Protein AF-A0A839LRY4-F1 (afdb_monomer_lite)

Sequence (133 aa):
LREGGIKTIHFVCPSIWAWRGERVHKIARSADHVLCLFPFEPEILHQAGVAATYVGHPLADAIPLQPPRAESRAALGLAEGDTVVALLPGSRRSEIDYIAPPMLHAAQLMRQARPELKFILPVAPGLRELLQR

Radius of gyration: 21.36 Å; chains: 1; bounding box: 49×30×50 Å

pLDDT: mean 93.78, std 4.96, range [67.62, 98.56]

Structure (mmCIF, N/CA/C/O backbone):
data_AF-A0A839LRY4-F1
#
_entry.id   AF-A0A839LRY4-F1
#
loop_
_atom_site.group_PDB
_atom_site.id
_atom_site.type_symbol
_atom_site.label_atom_id
_atom_site.label_alt_id
_atom_site.label_comp_id
_atom_site.label_asym_id
_atom_site.label_entity_id
_atom_site.label_seq_id
_atom_site.pdbx_PDB_ins_code
_atom_site.Cartn_x
_atom_site.Cartn_y
_atom_site.Cartn_z
_atom_site.occupancy
_atom_site.B_iso_or_equiv
_atom_site.auth_seq_id
_atom_site.auth_comp_id
_atom_site.auth_asym_id
_atom_site.auth_atom_id
_atom_site.pdbx_PDB_model_num
ATOM 1 N N . LEU A 1 1 ? 24.850 0.102 -17.106 1.00 86.88 1 LEU A N 1
ATOM 2 C CA . LEU A 1 1 ? 24.249 -1.115 -17.706 1.00 86.88 1 LEU A CA 1
ATOM 3 C C . LEU A 1 1 ? 23.870 -0.852 -19.153 1.00 86.88 1 LEU A C 1
ATOM 5 O O . LEU A 1 1 ? 24.609 -1.277 -20.026 1.00 86.88 1 LEU A O 1
ATOM 9 N N . ARG A 1 2 ? 22.810 -0.076 -19.400 1.00 87.81 2 ARG A N 1
ATOM 10 C CA . ARG A 1 2 ? 22.333 0.211 -20.758 1.00 87.81 2 ARG A CA 1
ATOM 11 C C . ARG A 1 2 ? 23.328 0.986 -21.629 1.00 87.81 2 ARG A C 1
ATOM 13 O O . ARG A 1 2 ? 23.575 0.590 -22.756 1.00 87.81 2 ARG A O 1
ATOM 20 N N . GLU A 1 3 ? 24.000 1.996 -21.069 1.00 90.06 3 GLU A N 1
ATOM 21 C CA . GLU A 1 3 ? 25.129 2.686 -21.733 1.00 90.06 3 GLU A CA 1
ATOM 22 C C . GLU A 1 3 ? 26.290 1.740 -22.086 1.00 90.06 3 GLU A C 1
ATOM 24 O O . GLU A 1 3 ? 27.031 1.991 -23.026 1.00 90.06 3 GLU A O 1
ATOM 29 N N . GLY A 1 4 ? 26.426 0.627 -21.359 1.00 93.12 4 GLY A N 1
ATOM 30 C CA . GLY A 1 4 ? 27.399 -0.428 -21.646 1.00 93.12 4 GLY A CA 1
ATOM 31 C C . GLY A 1 4 ? 26.885 -1.498 -22.615 1.00 93.12 4 GLY A C 1
ATOM 32 O O . GLY A 1 4 ? 27.478 -2.567 -22.681 1.00 93.12 4 GLY A O 1
ATOM 33 N N . GLY A 1 5 ? 25.762 -1.264 -23.306 1.00 93.56 5 GLY A N 1
ATOM 34 C CA . GLY A 1 5 ? 25.180 -2.191 -24.284 1.00 93.56 5 GLY A CA 1
ATOM 35 C C . GLY A 1 5 ? 24.411 -3.381 -23.694 1.00 93.56 5 GLY A C 1
ATOM 36 O O . GLY A 1 5 ? 24.021 -4.284 -24.431 1.00 93.56 5 GLY A O 1
ATOM 37 N N . ILE A 1 6 ? 24.180 -3.412 -22.377 1.00 96.62 6 ILE A N 1
ATOM 38 C CA . ILE A 1 6 ? 23.444 -4.497 -21.711 1.00 96.62 6 ILE A CA 1
ATOM 39 C C . ILE A 1 6 ? 21.947 -4.187 -21.735 1.00 96.62 6 ILE A C 1
ATOM 41 O O . ILE A 1 6 ? 21.544 -3.123 -21.266 1.00 96.62 6 ILE A O 1
ATOM 45 N N . LYS A 1 7 ? 21.129 -5.142 -22.197 1.00 96.12 7 LYS A N 1
ATOM 46 C CA . LYS A 1 7 ? 19.662 -5.038 -22.153 1.00 96.12 7 LYS A CA 1
ATOM 47 C C . LYS A 1 7 ? 19.156 -4.948 -20.711 1.00 96.12 7 LYS A C 1
ATOM 49 O O . LYS A 1 7 ? 19.531 -5.778 -19.882 1.00 96.12 7 LYS A O 1
ATOM 54 N N . THR A 1 8 ? 18.282 -3.990 -20.416 1.00 96.69 8 THR A N 1
ATOM 55 C CA . THR A 1 8 ? 17.746 -3.761 -19.067 1.00 96.69 8 THR A CA 1
ATOM 56 C C . THR A 1 8 ? 16.221 -3.802 -19.017 1.00 96.69 8 THR A C 1
ATOM 58 O O . THR A 1 8 ? 15.526 -3.189 -19.823 1.00 96.69 8 THR A O 1
ATOM 61 N N . ILE A 1 9 ? 15.690 -4.487 -18.002 1.00 96.94 9 ILE A N 1
ATOM 62 C CA . ILE A 1 9 ? 14.264 -4.473 -17.658 1.00 96.94 9 ILE A CA 1
ATOM 63 C C . ILE A 1 9 ? 14.113 -3.817 -16.288 1.00 96.94 9 ILE A C 1
ATOM 65 O O . ILE A 1 9 ? 14.833 -4.165 -15.351 1.00 96.94 9 ILE A O 1
ATOM 69 N N . HIS A 1 10 ? 13.178 -2.879 -16.165 1.00 96.00 10 HIS A N 1
ATOM 70 C CA . HIS A 1 10 ? 12.783 -2.310 -14.881 1.00 96.00 10 HIS A CA 1
ATOM 71 C C . HIS A 1 10 ? 11.472 -2.946 -14.426 1.00 96.00 10 HIS A C 1
ATOM 73 O O . HIS A 1 10 ? 10.445 -2.801 -15.087 1.00 96.00 10 HIS A O 1
ATOM 79 N N . PHE A 1 11 ? 11.504 -3.671 -13.312 1.00 95.81 11 PHE A N 1
ATOM 80 C CA . PHE A 1 11 ? 10.300 -4.260 -12.741 1.00 95.81 11 PHE A CA 1
ATOM 81 C C . PHE A 1 11 ? 9.697 -3.303 -11.715 1.00 95.81 11 PHE A C 1
ATOM 83 O O . PHE A 1 11 ? 10.412 -2.842 -10.828 1.00 95.81 11 PHE A O 1
ATOM 90 N N . VAL A 1 12 ? 8.388 -3.060 -11.841 1.00 95.38 12 VAL A N 1
ATOM 91 C CA . VAL A 1 12 ? 7.590 -2.060 -11.127 1.00 95.38 12 VAL A CA 1
ATOM 92 C C . VAL A 1 12 ? 7.816 -0.673 -11.708 1.00 95.38 12 VAL A C 1
ATOM 94 O O . VAL A 1 12 ? 8.861 -0.060 -11.517 1.00 95.38 12 VAL A O 1
ATOM 97 N N . CYS A 1 13 ? 6.811 -0.163 -12.421 1.00 92.44 13 CYS A N 1
ATOM 98 C CA . CYS A 1 13 ? 6.837 1.206 -12.913 1.00 92.44 13 CYS A CA 1
ATOM 99 C C . CYS A 1 13 ? 6.954 2.171 -11.720 1.00 92.44 13 CYS A C 1
ATOM 101 O O . CYS A 1 13 ? 6.131 2.115 -10.800 1.00 92.44 13 CYS A O 1
ATOM 103 N N . PRO A 1 14 ? 7.954 3.070 -11.691 1.00 90.38 14 PRO A N 1
ATOM 104 C CA . PRO A 1 14 ? 7.964 4.143 -10.712 1.00 90.38 14 PRO A CA 1
ATOM 105 C C . PRO A 1 14 ? 6.691 4.965 -10.899 1.00 90.38 14 PRO A C 1
ATOM 107 O O . PRO A 1 14 ? 6.341 5.279 -12.034 1.00 90.38 14 PRO A O 1
ATOM 110 N N . SER A 1 15 ? 6.018 5.346 -9.812 1.00 89.38 15 SER A N 1
ATOM 111 C CA . SER A 1 15 ? 4.737 6.072 -9.843 1.00 89.38 15 SER A CA 1
ATOM 112 C C . SER A 1 15 ? 4.873 7.534 -10.316 1.00 89.38 15 SER A C 1
ATOM 114 O O . SER A 1 15 ? 4.403 8.459 -9.660 1.00 89.38 15 SER A O 1
ATOM 116 N N . ILE A 1 16 ? 5.525 7.755 -11.462 1.00 87.75 16 ILE A N 1
ATOM 117 C CA . ILE A 1 16 ? 5.754 9.045 -12.129 1.00 87.75 16 ILE A CA 1
ATOM 118 C C . ILE A 1 16 ? 4.447 9.772 -12.454 1.00 87.75 16 ILE A C 1
ATOM 120 O O . ILE A 1 16 ? 4.420 10.995 -12.547 1.00 87.75 16 ILE A O 1
ATOM 124 N N . TRP A 1 17 ? 3.365 9.007 -12.598 1.00 82.38 17 TRP A N 1
ATOM 125 C CA . TRP A 1 17 ? 2.007 9.489 -12.812 1.00 82.38 17 TRP A CA 1
ATOM 126 C C . TRP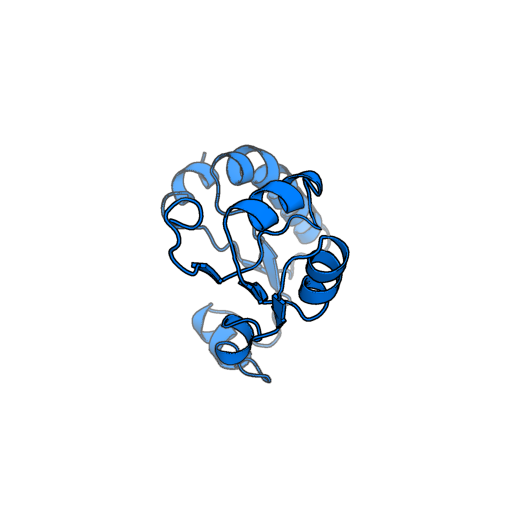 A 1 17 ? 1.409 10.139 -11.565 1.00 82.38 17 TRP A C 1
ATOM 128 O O . TRP A 1 17 ? 0.575 11.029 -11.677 1.00 82.38 17 TRP A O 1
ATOM 138 N N . ALA A 1 18 ? 1.842 9.718 -10.375 1.00 78.88 18 ALA A N 1
ATOM 139 C CA . ALA A 1 18 ? 1.371 10.280 -9.116 1.00 78.88 18 ALA A CA 1
ATOM 140 C C . ALA A 1 18 ? 2.146 11.553 -8.750 1.00 78.88 18 ALA A C 1
ATOM 142 O O . ALA A 1 18 ? 1.618 12.429 -8.070 1.00 78.88 18 ALA A O 1
ATOM 143 N N . TRP A 1 19 ? 3.414 11.645 -9.161 1.00 69.69 19 TRP A N 1
ATOM 144 C CA . TRP A 1 19 ? 4.298 12.777 -8.898 1.00 69.69 19 TRP A CA 1
ATOM 145 C C . TRP A 1 19 ? 5.569 12.664 -9.754 1.00 69.69 19 TRP A C 1
ATOM 147 O O . TRP A 1 19 ? 6.122 11.578 -9.917 1.00 69.69 19 TRP A O 1
ATOM 157 N N . ARG A 1 20 ? 6.092 13.805 -10.226 1.00 80.25 20 ARG A N 1
ATOM 158 C CA . ARG A 1 20 ? 7.365 13.908 -10.973 1.00 80.25 20 ARG A CA 1
ATOM 159 C C . ARG A 1 20 ? 7.387 13.205 -12.341 1.00 80.25 20 ARG A C 1
ATOM 161 O O . ARG A 1 20 ? 8.257 12.368 -12.613 1.00 80.25 20 ARG A O 1
ATOM 168 N N . GLY A 1 21 ? 6.459 13.584 -13.222 1.00 85.25 21 GLY A N 1
ATOM 169 C CA . GLY A 1 21 ? 6.360 13.063 -14.592 1.00 85.25 21 GLY A CA 1
ATOM 170 C C . GLY A 1 21 ? 7.646 13.213 -15.417 1.00 85.25 21 GLY A C 1
ATOM 171 O O . GLY A 1 21 ? 7.953 12.355 -16.241 1.00 85.25 21 GLY A O 1
ATOM 172 N N . GLU A 1 22 ? 8.484 14.216 -15.128 1.00 88.12 22 GLU A N 1
ATOM 173 C CA . GLU A 1 22 ? 9.764 14.439 -15.813 1.00 88.12 22 GLU A CA 1
ATOM 174 C C . GLU A 1 22 ? 10.755 13.273 -15.651 1.00 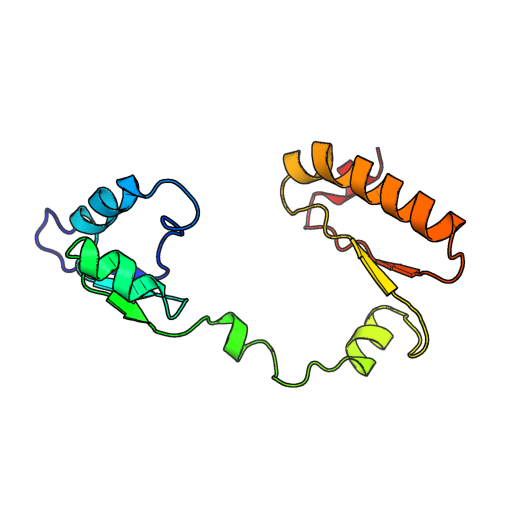88.12 22 GLU A C 1
ATOM 176 O O . GLU A 1 22 ? 11.696 13.111 -16.437 1.00 88.12 22 GLU A O 1
ATOM 181 N N . ARG A 1 23 ? 10.554 12.420 -14.637 1.00 90.50 23 ARG A N 1
ATOM 182 C CA . ARG A 1 23 ? 11.371 11.221 -14.419 1.00 90.50 23 ARG A CA 1
ATOM 183 C C . ARG A 1 23 ? 11.186 10.165 -15.499 1.00 90.50 23 ARG A C 1
ATOM 185 O O . ARG A 1 23 ? 12.047 9.289 -15.596 1.00 90.50 23 ARG A O 1
ATOM 192 N N . VAL A 1 24 ? 10.161 10.271 -16.342 1.00 90.56 24 VAL A N 1
ATOM 193 C CA . VAL A 1 24 ? 9.989 9.376 -17.488 1.00 90.56 24 VAL A CA 1
ATOM 194 C C . VAL A 1 24 ? 11.223 9.370 -18.395 1.00 90.56 24 VAL A C 1
ATOM 196 O O . VAL A 1 24 ? 11.673 8.311 -18.818 1.00 90.56 24 VAL A O 1
ATOM 199 N N . HIS A 1 25 ? 11.893 10.515 -18.565 1.00 90.50 25 HIS A N 1
ATOM 200 C CA . HIS A 1 25 ? 13.130 10.598 -19.346 1.00 90.50 25 HIS A CA 1
ATOM 201 C C . HIS A 1 25 ? 14.304 9.859 -18.696 1.00 90.50 25 HIS A C 1
ATOM 203 O O . HIS A 1 25 ? 15.209 9.404 -19.390 1.00 90.50 25 HIS A O 1
ATOM 2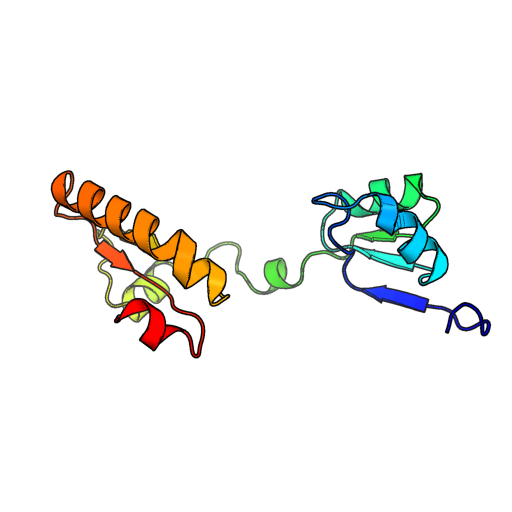09 N N . LYS A 1 26 ? 14.327 9.742 -17.362 1.00 91.94 26 LYS A N 1
ATOM 210 C CA . LYS A 1 26 ? 15.345 8.942 -16.665 1.00 91.94 26 LYS A CA 1
ATOM 211 C C . LYS A 1 26 ? 15.100 7.455 -16.890 1.00 91.94 26 LYS A C 1
ATOM 213 O O . LYS A 1 26 ? 16.057 6.747 -17.178 1.00 91.94 26 LYS A O 1
ATOM 218 N N . ILE A 1 27 ? 13.840 7.021 -16.824 1.00 92.25 27 ILE A N 1
ATOM 219 C CA . ILE A 1 27 ? 13.436 5.642 -17.135 1.00 92.25 27 ILE A CA 1
ATOM 220 C C . ILE A 1 27 ? 13.814 5.311 -18.581 1.00 92.25 27 ILE A C 1
ATOM 222 O O . ILE A 1 27 ? 14.510 4.331 -18.821 1.00 92.25 27 ILE A O 1
ATOM 226 N N . ALA A 1 28 ? 13.472 6.197 -19.519 1.00 90.56 28 ALA A N 1
ATOM 227 C CA . ALA A 1 28 ? 13.796 6.052 -20.934 1.00 90.56 28 ALA A CA 1
ATOM 228 C C . ALA A 1 28 ? 15.298 5.982 -21.228 1.00 90.56 28 ALA A C 1
ATOM 230 O O . ALA A 1 28 ? 15.671 5.522 -22.300 1.00 90.56 28 ALA A O 1
ATOM 231 N N . ARG A 1 29 ? 16.170 6.436 -20.315 1.00 91.38 29 ARG A N 1
ATOM 232 C CA . ARG A 1 29 ? 17.630 6.281 -20.425 1.00 91.38 29 ARG A CA 1
ATOM 233 C C . ARG A 1 29 ? 18.147 5.008 -19.763 1.00 91.38 29 ARG A C 1
ATOM 235 O O . ARG A 1 29 ? 19.147 4.471 -20.226 1.00 91.38 29 ARG A O 1
ATOM 242 N N . SER A 1 30 ? 17.495 4.508 -18.714 1.00 92.31 30 SER A N 1
ATOM 243 C CA . SER A 1 30 ? 18.001 3.395 -17.901 1.00 92.31 30 SER A CA 1
ATOM 244 C C . SER A 1 30 ? 17.383 2.027 -18.210 1.00 92.31 30 SER A C 1
ATOM 246 O O . SER A 1 30 ? 18.002 1.016 -17.866 1.00 92.31 30 SER A O 1
ATOM 248 N N . ALA A 1 31 ? 16.214 1.973 -18.853 1.00 94.31 31 ALA A N 1
ATOM 249 C CA . ALA A 1 31 ? 15.456 0.751 -19.125 1.00 94.31 31 ALA A CA 1
ATOM 250 C C . ALA A 1 31 ? 15.156 0.582 -20.624 1.00 94.31 31 ALA A C 1
ATOM 252 O O . ALA A 1 31 ? 14.773 1.545 -21.286 1.00 94.31 31 ALA A O 1
ATOM 253 N N . ASP A 1 32 ? 15.298 -0.640 -21.144 1.00 95.19 32 ASP A N 1
ATOM 254 C CA . ASP A 1 32 ? 14.778 -1.017 -22.466 1.00 95.19 32 ASP A CA 1
ATOM 255 C C . ASP A 1 32 ? 13.300 -1.402 -22.405 1.00 95.19 32 ASP A C 1
ATOM 257 O O . ASP A 1 32 ? 12.567 -1.167 -23.361 1.00 95.19 32 ASP A O 1
ATOM 261 N N . HIS A 1 33 ? 12.859 -1.967 -21.278 1.00 97.19 33 HIS A N 1
ATOM 262 C CA . HIS A 1 33 ? 11.469 -2.358 -21.054 1.00 97.19 33 HIS A CA 1
ATOM 263 C C . HIS A 1 33 ? 11.061 -2.171 -19.593 1.00 97.19 33 HIS A C 1
ATOM 265 O O . HIS A 1 33 ? 11.879 -2.350 -18.686 1.00 97.19 33 HIS A O 1
ATOM 271 N N . VAL A 1 34 ? 9.789 -1.865 -19.347 1.00 97.56 34 VAL A N 1
ATOM 272 C CA . VAL A 1 34 ? 9.220 -1.758 -17.996 1.00 97.56 34 VAL A CA 1
ATOM 273 C C . VAL A 1 34 ? 8.096 -2.772 -17.803 1.00 97.56 34 VAL A C 1
ATOM 275 O O . VAL A 1 34 ? 7.190 -2.885 -18.627 1.00 97.56 34 VAL A O 1
ATOM 278 N N . LEU A 1 35 ? 8.141 -3.509 -16.696 1.00 97.94 35 LEU A N 1
ATOM 279 C CA . LEU A 1 35 ? 7.053 -4.389 -16.272 1.00 97.94 35 LEU A CA 1
ATOM 280 C C . LEU A 1 35 ? 6.176 -3.638 -15.262 1.00 97.94 35 LEU A C 1
ATOM 282 O O . LEU A 1 35 ? 6.613 -3.314 -14.155 1.00 97.94 35 LEU A O 1
ATOM 286 N N . CYS A 1 36 ? 4.957 -3.329 -15.686 1.00 97.56 36 CYS A N 1
ATOM 287 C CA . CYS A 1 36 ? 3.996 -2.464 -15.013 1.00 97.56 36 CYS A CA 1
ATOM 288 C C . CYS A 1 36 ? 3.030 -3.254 -14.129 1.00 97.56 36 CYS A C 1
ATOM 290 O O . CYS A 1 36 ? 2.563 -4.327 -14.518 1.00 97.56 36 CYS A O 1
ATOM 292 N N . LEU A 1 37 ? 2.682 -2.686 -12.974 1.00 96.38 37 LEU A N 1
ATOM 293 C CA . LEU A 1 37 ? 1.770 -3.312 -12.015 1.00 96.38 37 LEU A CA 1
ATOM 294 C C . LEU A 1 37 ? 0.319 -2.885 -12.207 1.00 96.38 37 LEU A C 1
ATOM 296 O O . LEU A 1 37 ? -0.576 -3.585 -11.739 1.00 96.38 37 LEU A O 1
ATOM 300 N N . PHE A 1 38 ? 0.076 -1.755 -12.874 1.00 95.81 3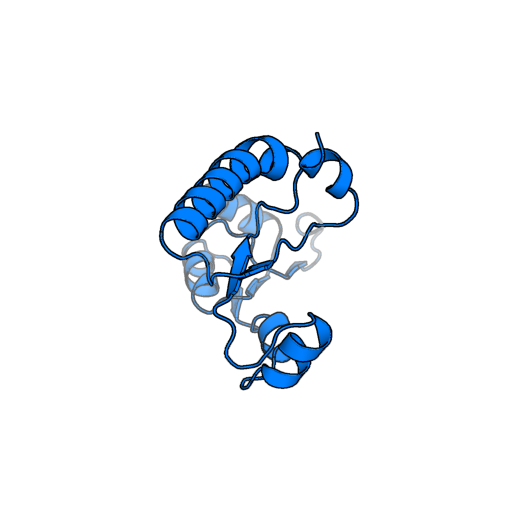8 PHE A N 1
ATOM 301 C CA . PHE A 1 38 ? -1.269 -1.255 -13.139 1.00 95.81 38 PHE A CA 1
ATOM 302 C C . PHE A 1 38 ? -1.540 -1.150 -14.644 1.00 95.81 38 PHE A C 1
ATOM 304 O O . PHE A 1 38 ? -0.640 -0.801 -15.411 1.00 95.81 38 PHE A O 1
ATOM 311 N N . PRO A 1 39 ? -2.783 -1.415 -15.089 1.00 96.19 39 PRO A N 1
ATOM 312 C CA . PRO A 1 39 ? -3.105 -1.508 -16.514 1.00 96.19 39 PRO A CA 1
ATOM 313 C C . PRO A 1 39 ? -2.987 -0.176 -17.270 1.00 96.19 39 PRO A C 1
ATOM 315 O O . PRO A 1 39 ? -2.864 -0.186 -18.488 1.00 96.19 39 PRO A O 1
ATOM 318 N N . PHE A 1 40 ? -2.991 0.964 -16.573 1.00 95.56 40 PHE A N 1
ATOM 319 C CA . PHE A 1 40 ? -2.853 2.292 -17.182 1.00 95.56 40 PHE A CA 1
ATOM 320 C C . PHE A 1 40 ? -1.391 2.746 -17.359 1.00 95.56 40 PHE A C 1
ATOM 322 O O . PHE A 1 40 ? -1.126 3.709 -18.072 1.00 95.56 40 PHE A O 1
ATOM 329 N N . GLU A 1 41 ? -0.429 2.086 -16.708 1.00 96.56 41 GLU A N 1
ATOM 330 C CA . GLU A 1 41 ? 0.980 2.499 -16.735 1.00 96.56 41 GLU A CA 1
ATOM 331 C C . GLU A 1 41 ? 1.673 2.320 -18.096 1.00 96.56 41 GLU A C 1
ATOM 333 O O . GLU A 1 41 ? 2.469 3.198 -18.439 1.00 96.56 41 GLU A O 1
ATOM 338 N N . PRO A 1 42 ? 1.415 1.250 -18.886 1.00 97.12 42 PRO A N 1
ATOM 339 C CA . PRO A 1 42 ? 2.073 1.083 -20.179 1.00 97.12 42 PRO A CA 1
ATOM 340 C C . PRO A 1 42 ? 1.832 2.249 -21.134 1.00 97.12 42 PRO A C 1
ATOM 342 O O . PRO A 1 42 ? 2.783 2.722 -21.744 1.00 97.12 42 PRO A O 1
ATOM 345 N N . GLU A 1 43 ? 0.603 2.765 -21.196 1.00 95.56 43 GLU A N 1
ATOM 346 C CA . GLU A 1 43 ? 0.239 3.882 -22.078 1.00 95.56 43 GLU A CA 1
ATOM 347 C C . GLU A 1 43 ? 1.069 5.141 -21.774 1.00 95.56 43 GLU A C 1
ATOM 349 O O . GLU A 1 43 ? 1.621 5.769 -22.674 1.00 95.56 43 GLU A O 1
ATOM 354 N N . ILE A 1 44 ? 1.258 5.464 -20.490 1.00 93.25 44 ILE A N 1
ATOM 355 C CA . ILE A 1 44 ? 2.074 6.610 -20.052 1.00 93.25 44 ILE A CA 1
ATOM 356 C C . ILE A 1 44 ? 3.532 6.465 -20.511 1.00 93.25 44 ILE A C 1
ATOM 358 O O . ILE A 1 44 ? 4.187 7.442 -20.876 1.00 93.25 44 ILE A O 1
ATOM 362 N N . LEU A 1 45 ? 4.058 5.241 -20.481 1.00 94.88 45 LEU A N 1
ATOM 363 C CA . LEU A 1 45 ? 5.429 4.945 -20.887 1.00 94.88 45 LEU A CA 1
ATOM 364 C C . LEU A 1 45 ? 5.582 4.924 -22.411 1.00 94.88 45 LEU A C 1
ATOM 366 O O . LEU A 1 45 ? 6.570 5.453 -22.923 1.00 94.88 45 LEU A O 1
ATOM 370 N N . HIS A 1 46 ? 4.594 4.392 -23.135 1.00 95.12 46 HIS A N 1
ATOM 371 C CA . HIS A 1 46 ? 4.567 4.384 -24.599 1.00 95.12 46 HIS A CA 1
ATOM 372 C C . HIS A 1 46 ? 4.559 5.808 -25.163 1.00 95.12 46 HIS A C 1
ATOM 374 O O . HIS A 1 46 ? 5.329 6.094 -26.079 1.00 95.12 46 HIS A O 1
ATOM 380 N N . GLN A 1 47 ? 3.802 6.730 -24.557 1.00 91.06 47 GLN A N 1
ATOM 381 C CA . GLN A 1 47 ? 3.809 8.160 -24.914 1.00 91.06 47 GLN A CA 1
ATOM 382 C C . GLN A 1 47 ? 5.191 8.817 -24.764 1.00 91.06 47 GLN A C 1
ATOM 384 O O . GLN A 1 47 ? 5.498 9.794 -25.445 1.00 91.06 47 GLN A O 1
ATOM 389 N N . ALA A 1 48 ? 6.044 8.266 -23.901 1.00 86.94 48 ALA A N 1
ATOM 390 C CA . ALA A 1 48 ? 7.421 8.704 -23.703 1.00 86.94 48 ALA A CA 1
ATOM 391 C C . ALA A 1 48 ? 8.459 7.849 -24.457 1.00 86.94 48 ALA A C 1
ATOM 393 O O . ALA A 1 48 ? 9.661 8.004 -24.228 1.00 86.94 48 ALA A O 1
ATOM 394 N N . GLY A 1 49 ? 8.015 6.949 -25.341 1.00 90.31 49 GLY A N 1
ATOM 395 C CA . GLY A 1 49 ? 8.879 6.093 -26.156 1.00 90.31 49 GLY A CA 1
ATOM 396 C C . GLY A 1 49 ? 9.535 4.936 -25.396 1.00 90.31 49 GLY A C 1
ATOM 397 O O . GLY A 1 49 ? 10.556 4.416 -25.843 1.00 90.31 49 GLY A O 1
ATOM 398 N N . VAL A 1 50 ? 8.991 4.536 -24.245 1.00 93.56 50 VAL A N 1
ATOM 399 C CA . VAL A 1 50 ? 9.514 3.437 -23.420 1.00 93.56 50 VAL A CA 1
ATOM 400 C C . VAL A 1 50 ? 8.641 2.203 -23.602 1.00 93.56 50 VAL A C 1
ATOM 402 O O . VAL A 1 50 ? 7.441 2.261 -23.351 1.00 93.56 50 VAL A O 1
ATOM 405 N N . ALA A 1 51 ? 9.229 1.070 -23.996 1.00 97.19 51 ALA A N 1
ATOM 406 C CA . ALA A 1 51 ? 8.489 -0.184 -24.096 1.00 97.19 51 ALA A CA 1
ATOM 407 C C . ALA A 1 51 ? 8.021 -0.648 -22.707 1.00 97.19 51 ALA A C 1
ATOM 409 O O . ALA A 1 51 ? 8.763 -0.586 -21.723 1.00 97.19 51 ALA A O 1
ATOM 410 N N . ALA A 1 52 ? 6.772 -1.097 -22.620 1.00 98.00 52 ALA A N 1
ATOM 411 C CA . ALA A 1 52 ? 6.151 -1.442 -21.350 1.00 98.00 52 ALA A CA 1
ATOM 412 C C . ALA A 1 52 ? 5.086 -2.529 -21.505 1.00 98.00 52 ALA A C 1
ATOM 414 O O . ALA A 1 52 ? 4.383 -2.572 -22.517 1.00 98.00 52 ALA A O 1
ATOM 415 N N . THR A 1 53 ? 4.950 -3.380 -20.485 1.00 98.38 53 THR A N 1
ATOM 416 C CA . THR A 1 53 ? 3.949 -4.456 -20.418 1.00 98.38 53 THR A CA 1
ATOM 417 C C . THR A 1 53 ? 3.307 -4.485 -19.042 1.00 98.38 53 THR A C 1
ATOM 419 O O . THR A 1 53 ? 4.007 -4.514 -18.035 1.00 98.38 53 THR A O 1
ATOM 422 N N . TYR A 1 54 ? 1.978 -4.520 -18.998 1.00 97.81 54 TYR A N 1
ATOM 423 C CA . TYR A 1 54 ? 1.233 -4.794 -17.774 1.00 97.81 54 TYR A CA 1
ATOM 424 C C . TYR A 1 54 ? 1.341 -6.280 -17.414 1.00 97.81 54 TYR A C 1
ATOM 426 O O . TYR A 1 54 ? 0.987 -7.135 -18.223 1.00 97.81 54 TYR A O 1
ATOM 434 N N . VAL A 1 55 ? 1.837 -6.573 -16.211 1.00 97.12 55 VAL A N 1
ATOM 435 C CA . VAL A 1 55 ? 2.054 -7.945 -15.713 1.00 97.12 55 VAL A CA 1
ATOM 436 C C . VAL A 1 55 ? 1.207 -8.291 -14.489 1.00 97.12 55 VAL A C 1
ATOM 438 O O . VAL A 1 55 ? 1.363 -9.366 -13.921 1.00 97.12 55 VAL A O 1
ATOM 441 N N . GLY A 1 56 ? 0.303 -7.399 -14.083 1.00 95.62 56 GLY A N 1
ATOM 442 C CA . GLY A 1 56 ? -0.478 -7.570 -12.861 1.00 95.62 56 GLY A CA 1
ATOM 443 C C . GLY A 1 56 ? 0.263 -7.113 -11.608 1.00 95.62 56 GLY A C 1
ATOM 444 O O . GLY A 1 56 ? 1.460 -6.827 -11.619 1.00 95.62 56 GLY A O 1
ATOM 445 N N . HIS A 1 57 ? -0.482 -7.013 -10.511 1.00 95.69 57 HIS A N 1
ATOM 446 C CA . HIS A 1 57 ? 0.050 -6.620 -9.214 1.00 95.69 57 HIS A CA 1
ATOM 447 C C . HIS A 1 57 ? 0.183 -7.874 -8.337 1.00 95.69 57 HIS A C 1
ATOM 449 O O . HIS A 1 57 ? -0.848 -8.467 -8.035 1.00 95.69 57 HIS A O 1
ATOM 455 N N . PRO A 1 58 ? 1.380 -8.255 -7.844 1.00 91.81 58 PRO A N 1
ATOM 456 C CA . PRO A 1 58 ? 1.569 -9.491 -7.068 1.00 91.81 58 PRO A CA 1
ATOM 457 C C . PRO A 1 58 ? 0.633 -9.627 -5.858 1.00 91.81 58 PRO A C 1
ATOM 459 O O . PRO A 1 58 ? 0.208 -10.717 -5.493 1.00 91.81 58 PRO A O 1
ATOM 462 N N . LEU A 1 59 ? 0.279 -8.497 -5.237 1.00 92.00 59 LEU A N 1
ATOM 463 C CA . LEU A 1 59 ? -0.677 -8.473 -4.126 1.00 92.00 59 LEU A CA 1
ATOM 464 C C . LEU A 1 59 ? -2.091 -8.944 -4.516 1.00 92.00 59 LEU A C 1
ATOM 466 O O . LEU A 1 59 ? -2.805 -9.442 -3.654 1.00 92.00 59 LEU A O 1
ATOM 470 N N . ALA A 1 60 ? -2.499 -8.796 -5.779 1.00 91.25 60 ALA A N 1
ATOM 471 C CA . ALA A 1 60 ? -3.803 -9.262 -6.246 1.00 91.25 60 ALA A CA 1
ATOM 472 C C . ALA A 1 60 ? -3.906 -10.794 -6.204 1.00 91.25 60 ALA A C 1
ATOM 474 O O . ALA A 1 60 ? -4.963 -11.311 -5.866 1.00 91.25 60 ALA A O 1
ATOM 475 N N . ASP A 1 61 ? -2.802 -11.502 -6.460 1.00 90.06 61 ASP A N 1
ATOM 476 C CA . ASP A 1 61 ? -2.752 -12.965 -6.355 1.00 90.06 61 ASP A CA 1
ATOM 477 C C . ASP A 1 61 ? -2.668 -13.432 -4.893 1.00 90.06 61 ASP A C 1
ATOM 479 O O . ASP A 1 61 ? -3.132 -14.516 -4.546 1.00 90.06 61 ASP A O 1
ATOM 483 N N . ALA A 1 62 ? -2.082 -12.609 -4.017 1.00 92.44 62 ALA A N 1
ATOM 484 C CA . ALA A 1 62 ? -1.927 -12.920 -2.597 1.00 92.44 62 ALA A CA 1
ATOM 485 C C . ALA A 1 62 ? -3.206 -12.694 -1.769 1.00 92.44 62 ALA A C 1
ATOM 487 O O . ALA A 1 62 ? -3.333 -13.254 -0.679 1.00 92.44 62 ALA A O 1
ATOM 488 N N . ILE A 1 63 ? -4.137 -11.862 -2.248 1.00 92.75 63 ILE A N 1
ATOM 489 C CA . ILE A 1 63 ? -5.394 -11.559 -1.557 1.00 92.75 63 ILE A CA 1
ATOM 490 C C . ILE A 1 63 ? -6.533 -12.327 -2.241 1.00 92.75 63 ILE A C 1
ATOM 492 O O . ILE A 1 63 ? -6.830 -12.059 -3.404 1.00 92.75 63 ILE A O 1
ATOM 496 N N . PRO A 1 64 ? -7.222 -13.247 -1.542 1.00 93.31 64 PRO A N 1
ATOM 497 C CA . PRO A 1 64 ? -8.336 -13.972 -2.137 1.00 93.31 64 PRO A CA 1
ATOM 498 C C . PRO A 1 64 ? -9.488 -13.020 -2.476 1.00 93.31 64 PRO A C 1
ATOM 500 O O . PRO A 1 64 ? -9.774 -12.082 -1.730 1.00 93.31 64 PRO A O 1
ATOM 503 N N . LEU A 1 65 ? -10.213 -13.320 -3.561 1.00 94.12 65 LEU A N 1
ATOM 504 C CA . LEU A 1 65 ? -11.395 -12.552 -3.989 1.00 94.12 65 LEU A CA 1
ATOM 505 C C . LEU A 1 65 ? -12.456 -12.427 -2.888 1.00 94.12 65 LEU A C 1
ATOM 507 O O . LEU A 1 65 ? -13.187 -11.442 -2.840 1.00 94.12 65 LEU A O 1
ATOM 511 N N . GLN A 1 66 ? -12.533 -13.428 -2.011 1.00 95.25 66 GLN A N 1
ATOM 512 C CA . GLN A 1 66 ? -13.349 -13.413 -0.803 1.00 95.25 66 GLN A CA 1
ATOM 513 C C . GLN A 1 66 ? -12.420 -13.501 0.415 1.00 95.25 66 GLN A C 1
ATOM 515 O O . GLN A 1 66 ? -11.998 -14.599 0.784 1.00 95.25 66 GLN A O 1
ATOM 520 N N . PRO A 1 67 ? -12.060 -12.362 1.034 1.00 93.19 67 PRO A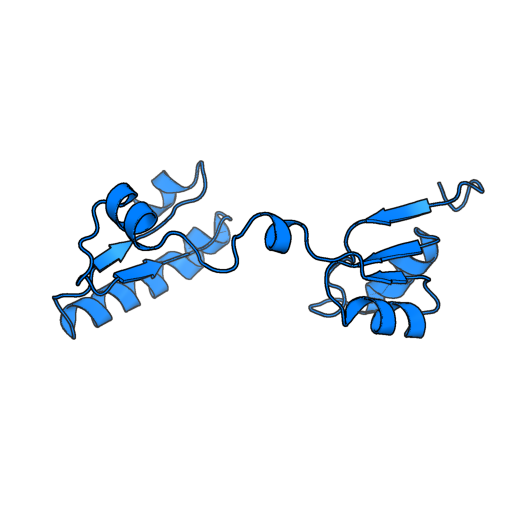 N 1
ATOM 521 C CA . PRO A 1 67 ? -11.252 -12.359 2.245 1.00 93.19 67 PRO A CA 1
ATOM 522 C C . PRO A 1 67 ? -11.949 -13.111 3.389 1.00 93.19 67 PRO A C 1
ATOM 524 O O . PRO A 1 67 ? -13.160 -12.942 3.576 1.00 93.19 67 PRO A O 1
ATOM 527 N N . PRO A 1 68 ? -11.215 -13.887 4.209 1.00 94.44 68 PRO A N 1
ATOM 528 C CA . PRO A 1 68 ? -11.779 -14.663 5.313 1.00 94.44 68 PRO A CA 1
ATOM 529 C C . PRO A 1 68 ? -12.129 -13.743 6.494 1.00 94.44 68 PRO A C 1
ATOM 531 O O . PRO A 1 68 ? -11.440 -13.681 7.516 1.00 94.44 68 PRO A O 1
ATOM 534 N N . ARG A 1 69 ? -13.200 -12.955 6.342 1.00 94.06 69 ARG A N 1
ATOM 535 C CA . ARG A 1 69 ? -13.584 -11.897 7.289 1.00 94.06 69 ARG A CA 1
ATOM 536 C C . ARG A 1 69 ? -13.833 -12.441 8.695 1.00 94.06 69 ARG A C 1
ATOM 538 O O . ARG A 1 69 ? -13.382 -11.820 9.652 1.00 94.06 69 ARG A O 1
ATOM 545 N N . ALA A 1 70 ? -14.534 -13.568 8.829 1.00 95.25 70 ALA A N 1
ATOM 546 C CA . ALA A 1 70 ? -14.849 -14.161 10.131 1.00 95.25 70 ALA A CA 1
ATOM 547 C C . ALA A 1 70 ? -13.576 -14.571 10.893 1.00 95.25 70 ALA A C 1
ATOM 549 O O . ALA A 1 70 ? -13.387 -14.164 12.037 1.00 95.25 70 ALA A O 1
ATOM 550 N N . GLU A 1 71 ? -12.659 -15.280 10.230 1.00 96.00 71 GLU A N 1
ATOM 551 C CA . GLU A 1 71 ? -11.368 -15.690 10.801 1.00 96.00 71 GLU A CA 1
ATOM 552 C C . GLU A 1 71 ? -10.500 -14.482 11.165 1.00 96.00 71 GLU A C 1
ATOM 554 O O . GLU A 1 71 ? -9.957 -14.414 12.266 1.00 96.00 71 GLU A O 1
ATOM 559 N N . SER A 1 72 ? -10.432 -13.482 10.279 1.00 95.44 72 SER A N 1
ATOM 560 C CA . SER A 1 72 ? -9.679 -12.245 10.525 1.00 95.44 72 SER A CA 1
ATOM 561 C C . SER A 1 72 ? -10.193 -11.509 11.765 1.00 95.44 72 SER A C 1
ATOM 563 O O . SER A 1 72 ? -9.413 -10.987 12.558 1.00 95.44 72 SER A O 1
ATOM 565 N N . ARG A 1 73 ? -11.516 -11.472 11.959 1.00 96.94 73 ARG A N 1
ATOM 566 C CA . ARG A 1 73 ? -12.134 -10.865 13.144 1.00 96.94 73 ARG A CA 1
ATOM 567 C C . ARG A 1 73 ? -11.852 -11.672 14.401 1.00 96.94 73 ARG A C 1
ATOM 569 O O . ARG A 1 73 ? -11.457 -11.076 15.398 1.00 96.94 73 ARG A O 1
ATOM 576 N N . ALA A 1 74 ? -11.982 -12.996 14.341 1.00 96.31 74 ALA A N 1
ATOM 577 C CA . ALA A 1 74 ? -11.665 -13.874 15.462 1.00 96.31 74 ALA A CA 1
ATOM 578 C C . ALA A 1 74 ? -10.201 -13.712 15.908 1.00 96.31 74 ALA A C 1
ATOM 580 O O . ALA A 1 74 ? -9.941 -13.530 17.096 1.00 96.31 74 ALA A O 1
ATOM 581 N N . ALA A 1 75 ? -9.258 -13.662 14.959 1.00 96.31 75 ALA A N 1
ATOM 582 C CA . ALA A 1 75 ? -7.836 -13.437 15.229 1.00 96.31 75 ALA A CA 1
ATOM 583 C C . ALA A 1 75 ? -7.544 -12.072 15.881 1.00 96.31 75 ALA A C 1
ATOM 585 O O . ALA A 1 75 ? -6.569 -11.927 16.615 1.00 96.31 75 ALA A O 1
ATOM 586 N N . LEU A 1 76 ? -8.397 -11.074 15.634 1.00 96.25 76 LEU A N 1
ATOM 587 C CA . LEU A 1 76 ? -8.315 -9.735 16.222 1.00 96.25 76 LEU A CA 1
ATOM 588 C C . LEU A 1 76 ? -9.176 -9.572 17.490 1.00 96.25 76 LEU A C 1
ATOM 590 O O . LEU A 1 76 ? -9.243 -8.469 18.033 1.00 96.25 76 LEU A O 1
ATOM 594 N N . GLY A 1 77 ? -9.851 -10.628 17.960 1.00 96.88 77 GLY A N 1
ATOM 595 C CA . GLY A 1 77 ? -10.744 -10.568 19.123 1.00 96.88 77 GLY A CA 1
ATOM 596 C C . GLY A 1 77 ? -12.025 -9.753 18.893 1.00 96.88 77 GLY A C 1
ATOM 597 O O . GLY A 1 77 ? -12.568 -9.170 19.831 1.00 96.88 77 GLY A O 1
ATOM 598 N N . LEU A 1 78 ? -12.497 -9.673 17.646 1.00 97.31 78 LEU A N 1
ATOM 599 C CA . LEU A 1 78 ? -13.684 -8.918 17.238 1.00 97.31 78 LEU A CA 1
ATOM 600 C C . LEU A 1 78 ? -14.875 -9.864 17.029 1.00 97.31 78 LEU A C 1
ATOM 602 O O . LEU A 1 78 ? -14.767 -10.866 16.323 1.00 97.31 78 LEU A O 1
ATOM 606 N N . ALA A 1 79 ? -16.034 -9.517 17.589 1.00 96.56 79 ALA A N 1
ATOM 607 C CA . ALA A 1 79 ? -17.289 -10.227 17.352 1.00 96.56 79 ALA A CA 1
ATOM 608 C C . ALA A 1 79 ? -17.835 -9.890 15.961 1.00 96.56 79 ALA A C 1
ATOM 610 O O . ALA A 1 79 ? -17.533 -8.831 15.418 1.00 96.56 79 ALA A O 1
ATOM 611 N N . GLU A 1 80 ? -18.671 -10.735 15.360 1.00 93.38 80 GLU A N 1
ATOM 612 C CA . GLU A 1 80 ? -19.205 -10.492 14.010 1.00 93.38 80 GLU A CA 1
ATOM 613 C C . GLU A 1 80 ? -19.988 -9.169 13.898 1.00 93.38 80 GLU A C 1
ATOM 615 O O . GLU A 1 80 ? -19.797 -8.425 12.934 1.00 93.38 80 GLU A O 1
ATOM 620 N N . GLY A 1 81 ? -20.772 -8.831 14.928 1.00 95.25 81 GLY A N 1
ATOM 621 C CA . GLY A 1 81 ? -21.600 -7.621 14.982 1.00 95.25 81 GLY A CA 1
ATOM 622 C C . GLY A 1 81 ? -20.864 -6.316 15.307 1.00 95.25 81 GLY A C 1
ATOM 623 O O . GLY A 1 81 ? -21.477 -5.253 15.229 1.00 95.25 81 GLY A O 1
ATOM 624 N N . ASP A 1 82 ? -19.574 -6.350 15.666 1.00 97.31 82 ASP A N 1
ATOM 625 C CA . ASP A 1 82 ? -18.866 -5.110 16.010 1.00 97.31 82 ASP A CA 1
ATOM 626 C C . ASP A 1 82 ? -18.751 -4.170 14.800 1.00 97.31 82 ASP A C 1
ATOM 628 O O . ASP A 1 82 ? -18.329 -4.566 13.706 1.00 97.31 82 ASP A O 1
ATOM 632 N N . THR A 1 83 ? -19.009 -2.884 15.009 1.00 97.69 83 THR A N 1
ATOM 633 C CA . THR A 1 83 ? -18.652 -1.862 14.021 1.00 97.69 83 THR A CA 1
ATOM 634 C C . THR A 1 83 ? -17.231 -1.394 14.306 1.00 97.69 83 THR A C 1
ATOM 636 O O . THR A 1 83 ? -16.947 -0.863 15.379 1.00 97.69 83 THR A O 1
ATOM 639 N N . VAL A 1 84 ? -16.319 -1.640 13.363 1.00 97.50 84 VAL A N 1
ATOM 640 C CA . VAL A 1 84 ? -14.873 -1.491 13.578 1.00 97.50 84 VAL A CA 1
ATOM 641 C C . VAL A 1 84 ? -14.290 -0.482 12.601 1.00 97.50 84 VAL A C 1
ATOM 643 O O . VAL A 1 84 ? -14.533 -0.569 11.399 1.00 97.50 84 VAL A O 1
ATOM 646 N N . VAL A 1 85 ? -13.483 0.439 13.118 1.00 98.12 85 VAL A N 1
ATOM 647 C CA . VAL A 1 85 ? -12.724 1.422 12.344 1.00 98.12 85 VAL A CA 1
ATOM 648 C C . VAL A 1 85 ? -11.238 1.098 12.466 1.00 98.12 85 VAL A C 1
ATOM 650 O O . VAL A 1 85 ? -10.695 1.034 13.570 1.00 98.12 85 VAL A O 1
ATOM 653 N N . ALA A 1 86 ? -10.570 0.891 11.332 1.00 97.44 86 ALA A N 1
ATOM 654 C CA . ALA A 1 86 ? -9.123 0.729 11.290 1.00 97.44 86 ALA A CA 1
ATOM 655 C C . ALA A 1 86 ? -8.450 2.090 11.087 1.00 97.44 86 ALA A C 1
ATOM 657 O O . ALA A 1 86 ? -8.764 2.813 10.144 1.00 97.44 86 ALA A O 1
ATOM 658 N N . LEU A 1 87 ? -7.521 2.429 11.973 1.00 97.19 87 LEU A N 1
ATOM 659 C CA . LEU A 1 87 ? -6.701 3.631 11.903 1.00 97.19 87 LEU A CA 1
ATOM 660 C C . LEU A 1 87 ? -5.318 3.219 11.392 1.00 97.19 87 LEU A C 1
ATOM 662 O O . LEU A 1 87 ? -4.655 2.391 12.009 1.00 97.19 87 LEU A O 1
ATOM 666 N N . LEU A 1 88 ? -4.894 3.745 10.244 1.00 97.06 88 LEU A N 1
ATOM 667 C CA . LEU A 1 88 ? -3.599 3.434 9.633 1.00 97.06 88 LEU A CA 1
ATOM 668 C C . LEU A 1 88 ? -2.799 4.740 9.516 1.00 97.06 88 LEU A C 1
ATOM 670 O O . LEU A 1 88 ? -2.796 5.355 8.451 1.00 97.06 88 LEU A O 1
ATOM 674 N N . PRO A 1 89 ? -2.152 5.203 10.604 1.00 94.31 89 PRO A N 1
ATOM 675 C CA . PRO A 1 89 ? -1.512 6.518 10.642 1.00 94.31 89 PRO A CA 1
ATOM 676 C C . PRO A 1 89 ? -0.255 6.604 9.771 1.00 94.31 89 PRO A C 1
ATOM 678 O O . PRO A 1 89 ? 0.217 7.704 9.516 1.00 94.31 89 PRO A O 1
ATOM 681 N N . GLY A 1 90 ? 0.284 5.466 9.324 1.00 94.81 90 GLY A N 1
ATOM 682 C CA . GLY A 1 90 ? 1.444 5.392 8.444 1.00 94.81 90 GLY A CA 1
ATOM 683 C C . GLY A 1 90 ? 2.508 4.409 8.924 1.00 94.81 90 GLY A C 1
ATOM 684 O O . GLY A 1 90 ? 2.399 3.793 9.984 1.00 94.81 90 GLY A O 1
ATOM 685 N N . SER A 1 91 ? 3.547 4.254 8.110 1.00 95.31 91 SER A N 1
ATOM 686 C CA . SER A 1 91 ? 4.705 3.388 8.355 1.00 95.31 91 SER A CA 1
ATOM 687 C C . SER A 1 91 ? 6.004 4.168 8.557 1.00 95.31 91 SER A C 1
ATOM 689 O O . SER A 1 91 ? 7.061 3.569 8.760 1.00 95.31 91 SER A O 1
ATOM 691 N N . ARG A 1 92 ? 5.954 5.503 8.510 1.00 95.19 92 ARG A N 1
ATOM 692 C CA . ARG A 1 92 ? 7.112 6.379 8.716 1.00 95.19 92 ARG A CA 1
ATOM 693 C C . ARG A 1 92 ? 6.955 7.184 9.994 1.00 95.19 92 ARG A C 1
ATOM 695 O O . ARG A 1 92 ? 5.864 7.642 10.312 1.00 95.19 92 ARG A O 1
ATOM 702 N N . ARG A 1 93 ? 8.071 7.465 10.671 1.00 94.81 93 ARG A N 1
ATOM 703 C CA . ARG A 1 93 ? 8.095 8.324 11.867 1.00 94.81 93 ARG A CA 1
ATOM 704 C C . ARG A 1 93 ? 7.375 9.660 11.651 1.00 94.81 93 ARG A C 1
ATOM 706 O O . ARG A 1 93 ? 6.554 10.026 12.473 1.00 94.81 93 ARG A O 1
ATOM 713 N N . SER A 1 94 ? 7.622 10.338 10.529 1.00 95.44 94 SER A N 1
ATOM 714 C CA . SER A 1 94 ? 6.949 11.605 10.209 1.00 95.44 94 SER A CA 1
ATOM 715 C C . SER A 1 94 ? 5.434 11.453 10.053 1.00 95.44 94 SER A C 1
ATOM 717 O O . SER A 1 94 ? 4.686 12.340 10.435 1.00 95.44 94 SER A O 1
ATOM 719 N N . GLU A 1 95 ? 4.965 10.338 9.493 1.00 94.62 95 GLU A N 1
ATOM 720 C CA . GLU A 1 95 ? 3.528 10.071 9.382 1.00 94.62 95 GLU A CA 1
ATOM 721 C C . GLU A 1 95 ? 2.928 9.872 10.778 1.00 94.62 95 GLU A C 1
ATOM 723 O O . GLU A 1 95 ? 1.907 10.468 11.091 1.00 94.62 95 GLU A O 1
ATOM 728 N N . ILE A 1 96 ? 3.612 9.146 11.665 1.00 95.25 96 ILE A N 1
ATOM 729 C CA . ILE A 1 96 ? 3.185 9.025 13.064 1.00 95.25 96 ILE A CA 1
ATOM 730 C C . ILE A 1 96 ? 3.157 10.391 13.760 1.00 95.25 96 ILE A C 1
ATOM 732 O O . ILE A 1 96 ? 2.149 10.723 14.372 1.00 95.25 96 ILE A O 1
ATOM 736 N N . ASP A 1 97 ? 4.207 11.200 13.617 1.00 94.12 97 ASP A N 1
ATOM 737 C CA . ASP A 1 97 ? 4.321 12.503 14.283 1.00 94.12 97 ASP A CA 1
ATOM 738 C C . ASP A 1 97 ? 3.223 13.495 13.830 1.00 94.12 97 ASP A C 1
ATOM 740 O O . ASP A 1 97 ? 2.712 14.260 14.648 1.00 94.12 97 ASP A O 1
ATOM 744 N N . TYR A 1 98 ? 2.836 13.488 12.545 1.00 95.44 98 TYR A N 1
ATOM 745 C CA . TYR A 1 98 ? 1.913 14.488 11.979 1.00 95.44 98 TYR A CA 1
ATOM 746 C C . TYR A 1 98 ? 0.486 13.983 11.707 1.00 95.44 98 TYR A C 1
ATOM 748 O O . TYR A 1 98 ? -0.456 14.771 11.767 1.00 95.44 98 TYR A O 1
ATOM 756 N N . ILE A 1 99 ? 0.299 12.698 11.395 1.00 96.00 99 ILE A N 1
ATOM 757 C CA . ILE A 1 99 ? -0.997 12.122 10.988 1.00 96.00 99 ILE A CA 1
ATOM 758 C C . ILE A 1 99 ? -1.680 11.412 12.159 1.00 96.00 99 ILE A C 1
ATOM 760 O O . ILE A 1 99 ? -2.903 11.501 12.292 1.00 96.00 99 ILE A O 1
ATOM 764 N N . ALA A 1 100 ? -0.928 10.734 13.035 1.00 95.25 100 ALA A N 1
ATOM 765 C CA . ALA A 1 100 ? -1.541 10.000 14.143 1.00 95.25 100 ALA A CA 1
ATOM 766 C C . ALA A 1 100 ? -2.330 10.907 15.108 1.00 95.25 100 ALA A C 1
ATOM 768 O O . ALA A 1 100 ? -3.467 10.543 15.418 1.00 95.25 100 ALA A O 1
ATOM 769 N N . PRO A 1 101 ? -1.833 12.088 15.539 1.00 95.31 101 PRO A N 1
ATOM 770 C CA . PRO A 1 101 ? -2.580 12.945 16.458 1.00 95.31 101 PRO A CA 1
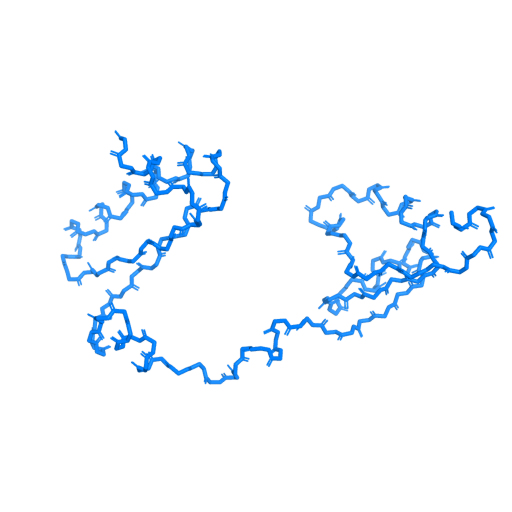ATOM 771 C C . PRO A 1 101 ? -3.967 13.371 15.940 1.00 95.31 101 PRO A C 1
ATOM 773 O O . PRO A 1 101 ? -4.953 13.099 16.633 1.00 95.31 101 PRO A O 1
ATOM 776 N N . PRO A 1 102 ? -4.120 13.962 14.732 1.00 96.94 102 PRO A N 1
ATOM 777 C CA . PRO A 1 102 ? -5.448 14.312 14.231 1.00 96.94 102 PRO A CA 1
ATOM 778 C C . PRO A 1 102 ? -6.329 13.081 13.965 1.00 96.94 102 PRO A C 1
ATOM 780 O O . PRO A 1 102 ? -7.539 13.143 14.179 1.00 96.94 102 PRO A O 1
ATOM 783 N N . MET A 1 103 ? -5.752 11.943 13.562 1.00 97.00 103 MET A N 1
ATOM 784 C CA . MET A 1 103 ? -6.504 10.700 13.353 1.00 97.00 103 MET A CA 1
ATOM 785 C C . MET A 1 103 ? -7.065 10.130 14.669 1.00 97.00 103 MET A C 1
ATOM 787 O O . MET A 1 103 ? -8.220 9.706 14.718 1.00 97.00 103 MET A O 1
ATOM 791 N N . LEU A 1 104 ? -6.285 10.163 15.754 1.00 95.75 104 LEU A N 1
ATOM 792 C CA . LEU A 1 104 ? -6.732 9.757 17.090 1.00 95.75 104 LEU A CA 1
ATOM 793 C C . LEU A 1 104 ? -7.772 10.728 17.657 1.00 95.75 104 LEU A C 1
ATOM 795 O O . LEU A 1 104 ? -8.745 10.285 18.268 1.00 95.75 104 LEU A O 1
ATOM 799 N N . HIS A 1 105 ? -7.617 12.030 17.409 1.00 97.31 105 HIS A N 1
ATOM 800 C CA . HIS A 1 105 ? -8.626 13.018 17.780 1.00 97.31 105 HIS A CA 1
ATOM 801 C C . HIS A 1 105 ? -9.961 12.755 17.068 1.00 97.31 105 HIS A C 1
ATOM 803 O O . HIS A 1 105 ? -11.011 12.716 17.708 1.00 97.31 105 HIS A O 1
ATOM 809 N N . ALA A 1 106 ? -9.931 12.465 15.764 1.00 98.12 106 ALA A N 1
ATOM 810 C CA . ALA A 1 106 ? -11.126 12.065 15.027 1.00 98.12 106 ALA A CA 1
ATOM 811 C C . ALA A 1 106 ? -11.762 10.792 15.614 1.00 98.12 106 ALA A C 1
ATOM 813 O O . ALA A 1 106 ? -12.976 10.745 15.800 1.00 98.12 106 ALA A O 1
ATOM 814 N N . ALA A 1 107 ? -10.960 9.790 15.989 1.00 97.94 107 ALA A N 1
ATOM 815 C CA . ALA A 1 107 ? -11.461 8.579 16.639 1.00 97.94 107 ALA A CA 1
ATOM 816 C C . ALA A 1 107 ? -12.142 8.866 17.992 1.00 97.94 107 ALA A C 1
ATOM 818 O O . ALA A 1 107 ? -13.169 8.263 18.307 1.00 97.94 107 ALA A O 1
ATOM 819 N N . GLN A 1 108 ? -11.619 9.814 18.778 1.00 97.75 108 GLN A N 1
ATOM 820 C CA . GLN A 1 108 ? -12.254 10.263 20.022 1.00 97.75 108 GLN A CA 1
ATOM 821 C C . GLN A 1 108 ? -13.619 10.908 19.756 1.00 97.75 108 GLN A C 1
ATOM 823 O O . GLN A 1 108 ? -14.595 10.520 20.395 1.00 97.75 108 GLN A O 1
ATOM 828 N N . LEU A 1 109 ? -13.707 11.826 18.788 1.00 98.56 109 LEU A N 1
ATOM 829 C CA . LEU A 1 109 ? -14.969 12.463 18.391 1.00 98.56 109 LEU A CA 1
ATOM 830 C C . LEU A 1 109 ? -15.987 11.432 17.883 1.00 98.56 109 LEU A C 1
ATOM 832 O O . LEU A 1 109 ? -17.153 11.446 18.273 1.00 98.56 109 LEU A O 1
ATOM 836 N N . MET A 1 110 ? -15.538 10.478 17.062 1.00 98.31 110 MET A N 1
ATOM 837 C CA . MET A 1 110 ? -16.378 9.382 16.578 1.00 98.31 110 MET A CA 1
ATOM 838 C C . MET A 1 110 ? -16.917 8.532 17.728 1.00 98.31 110 MET A C 1
ATOM 840 O O . MET A 1 110 ? -18.087 8.164 17.697 1.00 98.31 110 MET A O 1
ATOM 844 N N . ARG A 1 111 ? -16.096 8.240 18.744 1.00 97.75 111 ARG A N 1
ATOM 845 C CA . ARG A 1 111 ? -16.518 7.450 19.907 1.00 97.75 111 ARG A CA 1
ATOM 846 C C . ARG A 1 111 ? -17.456 8.215 20.839 1.00 97.75 111 ARG A C 1
ATOM 848 O O . ARG A 1 111 ? -18.320 7.599 21.447 1.00 97.75 111 ARG A O 1
ATOM 855 N N . GLN A 1 112 ? -17.318 9.536 20.939 1.00 98.12 112 GLN A N 1
ATOM 856 C CA . GLN A 1 112 ? -18.281 10.376 21.659 1.00 98.12 112 GLN A CA 1
ATOM 857 C C . GLN A 1 112 ? -19.660 10.343 20.988 1.00 98.12 112 GLN A C 1
ATOM 859 O O . GLN A 1 112 ? -20.670 10.246 21.677 1.00 98.12 112 GLN A O 1
ATOM 864 N N . ALA A 1 113 ? -19.701 10.380 19.653 1.00 98.25 113 ALA A N 1
ATOM 865 C CA . ALA A 1 113 ? -20.948 10.305 18.893 1.00 98.25 113 ALA A CA 1
ATOM 866 C C . ALA A 1 113 ? -21.532 8.881 18.822 1.00 98.25 113 ALA A C 1
ATOM 868 O O . ALA A 1 113 ? -22.748 8.720 18.752 1.00 98.25 113 ALA A O 1
ATOM 869 N N . ARG A 1 114 ? -20.671 7.857 18.806 1.00 98.19 114 ARG A N 1
ATOM 870 C CA . ARG A 1 114 ? -21.020 6.435 18.674 1.00 98.19 114 ARG A CA 1
ATOM 871 C C . ARG A 1 114 ? -20.162 5.573 19.609 1.00 98.19 114 ARG A C 1
ATOM 873 O O . ARG A 1 114 ? -19.096 5.092 19.197 1.00 98.19 114 ARG A O 1
ATOM 880 N N . PRO A 1 115 ? -20.582 5.406 20.877 1.00 97.25 115 PRO A N 1
ATOM 881 C CA . PRO A 1 115 ? -19.817 4.679 21.891 1.00 97.25 115 PRO A CA 1
ATOM 882 C C . PRO A 1 115 ? -19.549 3.204 21.562 1.00 97.25 115 PRO A C 1
ATOM 884 O O . PRO A 1 115 ? -18.614 2.618 22.103 1.00 97.25 115 PRO A O 1
ATOM 887 N N . GLU A 1 116 ? -20.343 2.603 20.676 1.00 97.25 116 GLU A N 1
ATOM 888 C CA . GLU A 1 116 ? -20.233 1.211 20.240 1.00 97.25 116 GLU A CA 1
ATOM 889 C C . GLU A 1 116 ? -19.075 0.948 19.265 1.00 97.25 116 GLU A C 1
ATOM 891 O O . GLU A 1 116 ? -18.716 -0.209 19.030 1.00 97.25 116 GLU A O 1
ATOM 896 N N . LEU A 1 117 ? -18.480 1.997 18.683 1.00 98.19 117 LEU A N 1
ATOM 897 C CA . LEU A 1 117 ? -17.380 1.844 17.735 1.00 98.19 117 LEU A CA 1
ATOM 898 C C . LEU A 1 117 ? -16.138 1.248 18.400 1.00 98.19 117 LEU A C 1
ATOM 900 O O . LEU A 1 117 ? -15.598 1.782 19.375 1.00 98.19 117 LEU A O 1
ATOM 904 N N . LYS A 1 118 ? -15.607 0.191 17.784 1.00 97.75 118 LYS A N 1
ATOM 905 C CA . LYS A 1 118 ? -14.291 -0.361 18.110 1.00 97.75 118 LYS A CA 1
ATOM 906 C C . LYS A 1 118 ? -13.246 0.188 17.151 1.00 97.75 118 LYS A C 1
ATOM 908 O O . LYS A 1 118 ? -13.502 0.360 15.962 1.00 97.75 118 LYS A O 1
ATOM 913 N N . PHE A 1 119 ? -12.048 0.429 17.665 1.00 97.69 119 PHE A N 1
ATOM 914 C CA . PHE A 1 119 ? -10.935 0.944 16.877 1.00 97.69 119 PHE A CA 1
ATOM 915 C C . PHE A 1 119 ? -9.778 -0.042 16.928 1.00 97.69 119 PHE A C 1
ATOM 917 O O . PHE A 1 119 ? -9.424 -0.524 18.004 1.00 97.69 119 PHE A O 1
ATOM 924 N N . ILE A 1 120 ? -9.185 -0.315 15.770 1.00 96.69 120 ILE A N 1
ATOM 925 C CA . ILE A 1 120 ? -7.928 -1.056 15.658 1.00 96.69 120 ILE A CA 1
ATOM 926 C C . ILE A 1 120 ? -6.871 -0.140 15.050 1.00 96.69 120 ILE A C 1
ATOM 928 O O . ILE A 1 120 ? -7.154 0.607 14.115 1.00 96.69 120 ILE A O 1
ATOM 932 N N . LEU A 1 121 ? -5.656 -0.190 15.588 1.00 95.56 121 LEU A N 1
ATOM 933 C CA . LEU A 1 121 ? -4.529 0.635 15.156 1.00 95.56 121 LEU A CA 1
ATOM 934 C C . LEU A 1 121 ? -3.338 -0.284 14.863 1.00 95.56 121 LEU A C 1
ATOM 936 O O . LEU A 1 121 ? -2.541 -0.553 15.764 1.00 95.56 121 LEU A O 1
ATOM 940 N N . PRO A 1 122 ? -3.222 -0.830 13.641 1.00 94.31 122 PRO A N 1
ATOM 941 C CA . PRO A 1 122 ? -2.017 -1.529 13.227 1.00 94.31 122 PRO A CA 1
ATOM 942 C C . PRO A 1 122 ? -0.833 -0.559 13.237 1.00 94.31 122 PRO A C 1
ATOM 944 O O . PRO A 1 122 ? -0.901 0.523 12.655 1.00 94.31 122 PRO A O 1
ATOM 947 N N . VAL A 1 123 ? 0.259 -0.950 13.892 1.00 93.00 123 VAL A N 1
ATOM 948 C CA . VAL A 1 123 ? 1.473 -0.134 13.992 1.00 93.00 123 VAL A CA 1
ATOM 949 C C . VAL A 1 123 ? 2.616 -0.863 13.306 1.00 93.00 123 VAL A C 1
ATOM 951 O O . VAL A 1 123 ? 2.879 -2.027 13.611 1.00 93.00 123 VAL A O 1
ATOM 954 N N . ALA A 1 124 ? 3.305 -0.179 12.391 1.00 93.31 124 ALA A N 1
ATOM 955 C CA . ALA A 1 124 ? 4.481 -0.748 11.747 1.00 93.31 124 ALA A CA 1
ATOM 956 C C . ALA A 1 124 ? 5.588 -1.047 12.787 1.00 93.31 124 ALA A C 1
ATOM 958 O O . ALA A 1 124 ? 5.708 -0.323 13.786 1.00 93.31 124 ALA A O 1
ATOM 959 N N . PRO A 1 125 ? 6.407 -2.095 12.579 1.00 92.38 125 PRO A N 1
ATOM 960 C CA . PRO A 1 125 ? 7.479 -2.454 13.504 1.00 92.38 125 PRO A CA 1
ATOM 961 C C . PRO A 1 125 ? 8.378 -1.261 13.864 1.00 92.38 125 PRO A C 1
ATOM 963 O O . PRO A 1 125 ? 8.769 -0.483 12.999 1.00 92.38 125 PRO A O 1
ATOM 966 N N . GLY A 1 126 ? 8.697 -1.112 15.153 1.00 92.25 126 GLY A N 1
ATOM 967 C CA . GLY A 1 126 ? 9.572 -0.045 15.659 1.00 92.25 126 GLY A CA 1
ATOM 968 C C . GLY A 1 126 ? 8.914 1.324 15.881 1.00 92.25 126 GLY A C 1
ATOM 969 O O . GLY A 1 126 ? 9.575 2.221 16.391 1.00 92.25 126 GLY A O 1
ATOM 970 N N . LEU A 1 127 ? 7.626 1.508 15.557 1.00 93.19 127 LEU A N 1
ATOM 971 C CA . LEU A 1 127 ? 6.944 2.805 15.731 1.00 93.19 127 LEU A CA 1
ATOM 972 C C . LEU A 1 127 ? 6.031 2.885 16.960 1.00 93.19 127 LEU A C 1
ATOM 974 O O . LEU A 1 127 ? 5.491 3.949 17.256 1.00 93.19 127 LEU A O 1
ATOM 978 N N . ARG A 1 128 ? 5.850 1.779 17.690 1.00 91.38 128 ARG A N 1
ATOM 979 C CA . ARG A 1 128 ? 4.901 1.700 18.813 1.00 91.38 128 ARG A CA 1
ATOM 980 C C . ARG A 1 128 ? 5.180 2.720 19.912 1.00 91.38 128 ARG A C 1
ATOM 982 O O . ARG A 1 128 ? 4.243 3.332 20.408 1.00 91.38 128 ARG A O 1
ATOM 989 N N . GLU A 1 129 ? 6.446 2.936 20.247 1.00 90.44 129 GLU A N 1
ATOM 990 C CA . GLU A 1 129 ? 6.840 3.888 21.291 1.00 90.44 129 GLU A CA 1
ATOM 991 C C . GLU A 1 129 ? 6.494 5.337 20.938 1.00 90.44 129 GLU A C 1
ATOM 993 O O . GLU A 1 129 ? 6.305 6.152 21.830 1.00 90.44 129 GLU A O 1
ATOM 998 N N . LEU A 1 130 ? 6.405 5.679 19.649 1.00 88.19 130 LEU A N 1
ATOM 999 C CA . LEU A 1 130 ? 6.072 7.037 19.212 1.00 88.19 130 LEU A CA 1
ATOM 1000 C C . LEU A 1 130 ? 4.595 7.371 19.438 1.00 88.19 130 LEU A C 1
ATOM 1002 O O . LEU A 1 130 ? 4.264 8.528 19.654 1.00 88.19 130 LEU A O 1
ATOM 1006 N N . LEU A 1 131 ? 3.726 6.359 19.418 1.00 85.06 131 LEU A N 1
ATOM 1007 C CA . LEU A 1 131 ? 2.285 6.492 19.658 1.00 85.06 131 LEU A CA 1
ATOM 1008 C C . LEU A 1 131 ? 1.913 6.516 21.147 1.00 85.06 131 LEU A C 1
ATOM 1010 O O . LEU A 1 131 ? 0.756 6.751 21.481 1.00 85.06 131 LEU A O 1
ATOM 1014 N N . GLN A 1 132 ? 2.864 6.200 22.026 1.00 79.69 132 GLN A N 1
ATOM 1015 C CA . GLN A 1 132 ? 2.668 6.113 23.477 1.00 79.69 132 GLN A CA 1
ATOM 1016 C C . GLN A 1 132 ? 3.221 7.332 24.231 1.00 79.69 132 GLN A C 1
ATOM 1018 O O . GLN A 1 132 ? 3.165 7.354 25.459 1.00 79.69 132 GLN A O 1
ATOM 1023 N N . ARG A 1 133 ? 3.785 8.300 23.504 1.00 67.62 133 ARG A N 1
ATOM 1024 C CA . ARG A 1 133 ? 4.260 9.586 24.026 1.00 67.62 133 ARG A CA 1
ATOM 1025 C C . ARG A 1 133 ? 3.107 10.574 24.104 1.00 67.62 133 ARG A C 1
ATOM 1027 O O . ARG A 1 133 ? 3.133 11.385 25.051 1.00 67.62 133 ARG A O 1
#

Secondary structure (DSSP, 8-state):
-GGGT---EEES---TTTS-GGGHHHHHHH-SEEEESSTTHHHHHHTTT-EEEE---HHHHHS-SS--HHHHHHHTT--TT--EEE----SSHHHHHHHHHHHHHHHHHHHHH-TT-EEE----TT-GGGGG-

Foldseek 3Di:
DVVVVDAAEAEEDDPCVVDVVVCLVVCVRHHQEYEYADPCVQVSNVVVVHHYDDDHHVVVVVADPDHPVCVVCVVVVHDPPQAEDEDEQDADLVSLVPRVVVSVVVVVVVCVVPVRYHYDYDYHPPCVVSNVD